Protein AF-A0A8B6CH08-F1 (afdb_monomer)

Nearest PDB structures (foldseek):
  2c6c-assembly1_A-2  TM=8.549E-01  e=3.627E-05  Homo sapiens
  3rbu-assembly1_A  TM=8.674E-01  e=5.263E-05  Homo sapiens
  2or4-assembly1_A  TM=8.296E-01  e=4.649E-05  Homo sapiens
  4ngq-assembly1_A-2  TM=8.288E-01  e=9.197E-05  Homo sapiens
  6rti-assembly1_A-2  TM=8.351E-01  e=1.179E-04  Homo sapiens

InterPro domains:
  IPR007365 Transferrin receptor-like, dimerisation domain [PF04253] (12-100)
  IPR036757 Transferrin receptor-like, dimerisation domain superfamily [G3DSA:1.20.930.40] (2-102)
  IPR036757 Transferrin receptor-like, dimerisation domain superfamily [SSF47672] (9-101)
  IPR039373 Transferrin receptor protein 1/Glutamate carboxypeptidase 2-like [PTHR10404] (9-102)

pLDDT: mean 81.28, std 16.83, range [28.3, 96.06]

Organism: Mytilus galloprovincialis (NCBI:txid29158)

Secondary structure (DSSP, 8-state):
--------TTSHHHHHHHHHHHHHHHHHHTB-SS-BTTBTT--BSSEEE-SS-TTSEEESHHHHHHHHHHHHH--HHHHHHHHHHHHHHHHHHHHHHHHHSTTS-----

Foldseek 3Di:
DDPPQPDDPPCSSVVVVLVVVLVVVLQVLQFDCCAAVPDSVHGGQQWDQDPVGNVDIDGRVNLVVLVVVCVPPVDPVSVVSNVVSVVSVVVSVVVSVVSVPPPPPPDDD

Sequence (109 aa):
MHIQLVSDENGAPLYARQVNDKLLWLERSFLIDEGLPGNSMYKHLLHSPDTANYYGGVSFPGLGGITQCMDIQNTTECHVEIHKHVAKIIQRIFDAAKILDSKTYNVYV

Solvent-accessible surface area (backbone atoms only — not comparable to full-atom values): 6449 Å² total; per-residue (Å²): 138,85,82,79,75,73,76,52,98,80,59,46,49,58,54,54,46,55,54,50,52,38,57,55,48,38,63,56,45,41,51,43,92,76,27,33,69,99,38,57,86,49,28,47,53,57,46,39,64,31,93,92,40,74,89,41,77,30,72,38,46,45,54,60,56,46,51,52,43,41,78,75,65,63,42,73,66,41,54,53,51,48,53,51,52,53,52,52,52,54,50,34,53,53,52,32,50,54,58,67,49,84,84,76,82,79,76,81,129

Structure (mmCIF, N/CA/C/O backbone):
data_AF-A0A8B6CH08-F1
#
_entry.id   AF-A0A8B6CH08-F1
#
loop_
_atom_site.group_PDB
_atom_site.id
_atom_site.type_symbol
_atom_site.label_atom_id
_atom_site.label_alt_id
_atom_site.label_comp_id
_atom_site.label_asym_id
_atom_site.label_entity_id
_atom_site.label_seq_id
_atom_site.pdbx_PDB_ins_code
_atom_site.Cartn_x
_atom_site.Cartn_y
_atom_site.Cartn_z
_atom_site.occupancy
_atom_site.B_iso_or_equiv
_atom_site.auth_seq_id
_atom_site.auth_comp_id
_atom_site.auth_asym_id
_atom_site.auth_atom_id
_atom_site.pdbx_PDB_model_num
ATOM 1 N N . MET A 1 1 ? -27.421 -10.332 8.520 1.00 32.81 1 MET A N 1
ATOM 2 C CA . MET A 1 1 ? -26.221 -10.493 9.367 1.00 32.81 1 MET A CA 1
ATOM 3 C C . MET A 1 1 ? -26.267 -9.390 10.413 1.00 32.81 1 MET A C 1
ATOM 5 O O . MET A 1 1 ? -26.060 -8.236 10.071 1.00 32.81 1 MET A O 1
ATOM 9 N N . HIS A 1 2 ? -26.705 -9.714 11.629 1.00 28.30 2 HIS A N 1
ATOM 10 C CA . HIS A 1 2 ? -26.925 -8.733 12.693 1.00 28.30 2 HIS A CA 1
ATOM 11 C C . HIS A 1 2 ? -25.672 -8.726 13.572 1.00 28.30 2 HIS A C 1
ATOM 13 O O . HIS A 1 2 ? -25.462 -9.646 14.356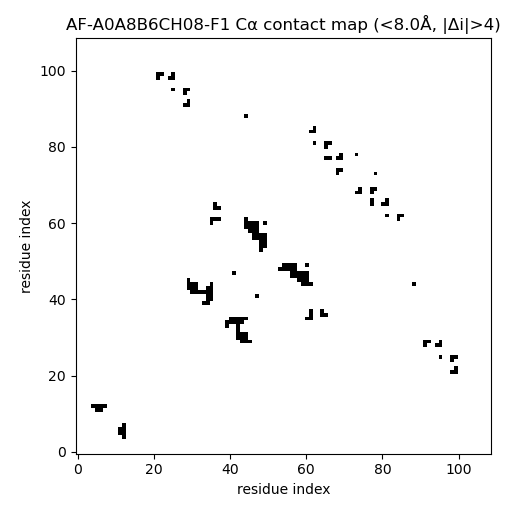 1.00 28.30 2 HIS A O 1
ATOM 19 N N . ILE A 1 3 ? -24.792 -7.746 13.374 1.00 46.03 3 ILE A N 1
ATOM 20 C CA . ILE A 1 3 ? -23.650 -7.539 14.267 1.00 46.03 3 ILE A CA 1
ATOM 21 C C . ILE A 1 3 ? -24.210 -6.844 15.507 1.00 46.03 3 ILE A C 1
ATOM 23 O O . ILE A 1 3 ? -24.605 -5.680 15.443 1.00 46.03 3 ILE A O 1
ATOM 27 N N . GLN A 1 4 ? -24.319 -7.583 16.611 1.00 44.38 4 GLN A N 1
ATOM 28 C CA . GLN A 1 4 ? -24.588 -6.993 17.916 1.00 44.38 4 GLN A CA 1
ATOM 29 C C . GLN A 1 4 ? -23.338 -6.218 18.327 1.00 44.38 4 GLN A C 1
ATOM 31 O O . GLN A 1 4 ? -22.298 -6.803 18.625 1.00 44.38 4 GLN A O 1
ATOM 36 N N . LEU A 1 5 ? -23.422 -4.889 18.285 1.00 50.78 5 LEU A N 1
ATOM 37 C CA . LEU A 1 5 ? -22.429 -4.043 18.928 1.00 50.78 5 LEU A CA 1
ATOM 38 C C . LEU A 1 5 ? -22.552 -4.301 20.428 1.00 50.78 5 LEU A C 1
ATOM 40 O O . LEU A 1 5 ? -23.612 -4.063 21.003 1.00 50.78 5 LEU A O 1
ATOM 44 N N . VAL A 1 6 ? -21.494 -4.839 21.034 1.00 51.59 6 VAL A N 1
ATOM 45 C CA . VAL A 1 6 ? -21.391 -5.013 22.484 1.00 51.59 6 VAL A CA 1
ATOM 46 C C . VAL A 1 6 ? -21.516 -3.628 23.115 1.00 51.59 6 VAL A C 1
ATOM 48 O O . VAL A 1 6 ? -20.583 -2.827 23.088 1.00 51.59 6 VAL A O 1
ATOM 51 N N . SER A 1 7 ? -22.710 -3.316 23.609 1.00 49.47 7 SER A N 1
ATOM 52 C CA . SER A 1 7 ? -22.996 -2.094 24.342 1.00 49.47 7 SER A CA 1
ATOM 53 C C . SER A 1 7 ? -22.877 -2.389 25.829 1.00 49.47 7 SER A C 1
ATOM 55 O O . SER A 1 7 ? -23.814 -2.908 26.430 1.00 49.47 7 SER A O 1
ATOM 57 N N . ASP A 1 8 ? -21.713 -2.075 26.394 1.00 50.31 8 ASP A N 1
ATOM 58 C CA . ASP A 1 8 ? -21.559 -1.853 27.831 1.00 50.31 8 ASP A CA 1
ATOM 59 C C . ASP A 1 8 ? -21.675 -0.342 28.106 1.00 50.31 8 ASP A C 1
ATOM 61 O O . ASP A 1 8 ? -21.209 0.501 27.333 1.00 50.31 8 ASP A O 1
ATOM 65 N N . GLU A 1 9 ? -22.352 -0.005 29.193 1.00 53.72 9 GLU A N 1
ATOM 66 C CA . GLU A 1 9 ? -22.909 1.297 29.568 1.00 53.72 9 GLU A CA 1
ATOM 67 C C . GLU A 1 9 ? -21.865 2.359 29.986 1.00 53.72 9 GLU A C 1
ATOM 69 O O . GLU A 1 9 ? -22.222 3.479 30.337 1.00 53.72 9 GLU A O 1
ATOM 74 N N . ASN A 1 10 ? -20.564 2.068 29.839 1.00 55.84 10 ASN A N 1
ATOM 75 C CA . ASN A 1 10 ? -19.449 2.886 30.346 1.00 55.84 10 ASN A CA 1
ATOM 76 C C . ASN A 1 10 ? -18.456 3.404 29.276 1.00 55.84 10 ASN A C 1
ATOM 78 O O . ASN A 1 10 ? -17.269 3.571 29.543 1.00 55.84 10 ASN A O 1
ATOM 82 N N . GLY A 1 11 ? -18.904 3.667 28.042 1.00 61.34 11 GLY A N 1
ATOM 83 C CA . GLY A 1 11 ? -18.035 4.185 26.963 1.00 61.34 11 GLY A CA 1
ATOM 84 C C . GLY A 1 11 ? -17.340 3.106 26.115 1.00 61.34 11 GLY A C 1
ATOM 85 O O . GLY A 1 11 ? -16.632 3.426 25.156 1.00 61.34 11 GLY A O 1
ATOM 86 N N . ALA A 1 12 ? -17.619 1.828 26.388 1.00 68.06 12 ALA A N 1
ATOM 87 C CA . ALA A 1 12 ? -17.165 0.682 25.597 1.00 68.06 12 ALA A CA 1
ATOM 88 C C . ALA A 1 12 ? -17.519 0.756 24.091 1.00 68.06 12 ALA A C 1
ATOM 90 O O . ALA A 1 12 ? -16.667 0.389 23.276 1.00 68.06 12 ALA A O 1
ATOM 91 N N . PRO A 1 13 ? -18.689 1.291 23.666 1.00 79.88 13 PRO A N 1
ATOM 92 C CA . PRO A 1 13 ? -19.003 1.424 22.242 1.00 79.88 13 PRO A CA 1
ATOM 93 C C . PRO A 1 13 ? -18.047 2.356 21.488 1.00 79.88 13 PRO A C 1
ATOM 95 O O . PRO A 1 13 ? -17.731 2.108 20.324 1.00 79.88 13 PRO A O 1
ATOM 98 N N . LEU A 1 14 ? -17.565 3.423 22.139 1.00 81.81 14 LEU A N 1
ATOM 99 C CA . LEU A 1 14 ? -16.636 4.376 21.526 1.00 81.81 14 LEU A CA 1
ATOM 100 C C . LEU A 1 14 ? -15.240 3.773 21.381 1.00 81.81 14 LEU A C 1
ATOM 102 O O . LEU A 1 14 ? -14.627 3.912 20.326 1.00 81.81 14 LEU A O 1
ATOM 106 N N . TYR A 1 15 ? -14.770 3.045 22.393 1.00 81.75 15 TYR A N 1
ATOM 107 C CA . TYR A 1 15 ? -13.500 2.326 22.318 1.00 81.75 15 TYR A CA 1
ATOM 108 C C . TYR A 1 15 ? -13.518 1.247 21.224 1.00 81.75 15 TYR A C 1
ATOM 110 O O . TYR A 1 15 ? -12.613 1.189 20.391 1.00 81.75 15 TYR A O 1
ATOM 118 N N . ALA A 1 16 ? -14.586 0.444 21.158 1.00 84.19 16 ALA A N 1
ATOM 119 C CA . ALA A 1 16 ? -14.756 -0.556 20.105 1.00 84.19 16 ALA A CA 1
ATOM 120 C C . ALA A 1 16 ? -14.748 0.084 18.708 1.00 84.19 16 ALA A C 1
ATOM 122 O O . ALA A 1 16 ? -14.106 -0.424 17.789 1.00 84.19 16 ALA A O 1
ATOM 123 N N . ARG A 1 17 ? -15.402 1.243 18.552 1.00 85.81 17 ARG A N 1
ATOM 124 C CA . ARG A 1 17 ? -15.367 2.011 17.304 1.00 85.81 17 ARG A CA 1
ATOM 125 C C . ARG A 1 17 ? -13.959 2.495 16.958 1.00 85.81 17 ARG A C 1
ATOM 127 O O . ARG A 1 17 ? -13.541 2.310 15.824 1.00 85.81 17 ARG A O 1
ATOM 134 N N . GLN A 1 18 ? -13.214 3.048 17.914 1.00 85.31 18 GLN A N 1
ATOM 135 C CA . GLN A 1 18 ? -11.834 3.495 17.689 1.00 85.31 18 GLN A CA 1
ATOM 136 C C . GLN A 1 18 ? -10.927 2.356 17.206 1.00 85.31 18 GLN A C 1
ATOM 138 O O . GLN A 1 18 ? -10.114 2.553 16.304 1.00 85.31 18 GLN A O 1
ATOM 143 N N . VAL A 1 19 ? -11.070 1.158 17.780 1.00 88.00 19 VAL A N 1
ATOM 144 C CA . VAL A 1 19 ? -10.320 -0.029 17.342 1.00 88.00 19 VAL A CA 1
ATOM 145 C C . VAL A 1 19 ? -10.742 -0.456 15.934 1.00 88.00 19 VAL A C 1
ATOM 147 O O . VAL A 1 19 ? -9.882 -0.684 15.085 1.00 88.00 19 VAL A O 1
ATOM 150 N N . ASN A 1 20 ? -12.046 -0.505 15.652 1.00 91.56 20 ASN A N 1
ATOM 151 C CA . ASN A 1 20 ? -12.559 -0.869 14.329 1.00 91.56 20 ASN A CA 1
ATOM 152 C C . ASN A 1 20 ? -12.115 0.115 13.239 1.00 91.56 20 ASN A C 1
ATOM 154 O O . ASN A 1 20 ? -11.719 -0.310 12.155 1.00 91.56 20 ASN A O 1
ATOM 158 N N . ASP A 1 21 ? -12.124 1.414 13.537 1.00 91.31 21 ASP A N 1
ATOM 159 C CA . ASP A 1 21 ? -11.675 2.446 12.606 1.00 91.31 21 ASP A CA 1
ATOM 160 C C . ASP A 1 21 ? -10.182 2.266 12.285 1.00 91.31 21 ASP A C 1
ATOM 162 O O . ASP A 1 21 ? -9.797 2.330 11.118 1.00 91.31 21 ASP A O 1
ATOM 166 N N . LYS A 1 22 ? -9.337 1.941 13.277 1.00 90.19 22 LYS A N 1
ATOM 167 C CA . LYS A 1 22 ? -7.917 1.623 13.036 1.00 90.19 22 LYS A CA 1
ATOM 168 C C . LYS A 1 22 ? -7.733 0.412 12.130 1.00 90.19 22 LYS A C 1
ATOM 170 O O . LYS A 1 22 ? -6.921 0.473 11.213 1.00 90.19 22 LYS A O 1
ATOM 175 N N . LEU A 1 23 ? -8.476 -0.670 12.364 1.00 92.31 23 LEU A N 1
ATOM 176 C CA . LEU A 1 23 ? -8.405 -1.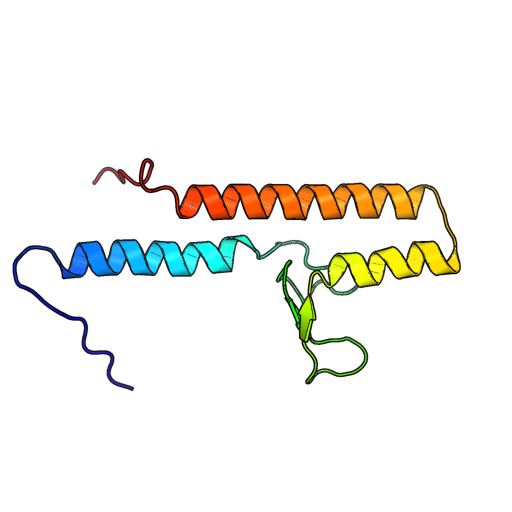875 11.528 1.00 92.31 23 LEU A CA 1
ATOM 177 C C . LEU A 1 23 ? -8.832 -1.589 10.083 1.00 92.31 23 LEU A C 1
ATOM 179 O O . LEU A 1 23 ? -8.211 -2.074 9.141 1.00 92.31 23 LEU A O 1
ATOM 183 N N . LEU A 1 24 ? -9.855 -0.754 9.900 1.00 93.69 24 LEU A N 1
ATOM 184 C CA . LEU A 1 24 ? -10.304 -0.334 8.577 1.00 93.69 24 LEU A CA 1
ATOM 185 C C . LEU A 1 24 ? -9.254 0.530 7.862 1.00 93.69 24 LEU A C 1
ATOM 187 O O . LEU A 1 24 ? -8.989 0.334 6.674 1.00 93.69 24 LEU A O 1
ATOM 191 N N . TRP A 1 25 ? -8.647 1.484 8.571 1.00 93.44 25 TRP A N 1
ATOM 192 C CA . TRP A 1 25 ? -7.599 2.340 8.011 1.00 93.44 25 TRP A CA 1
ATOM 193 C C . TRP A 1 25 ? -6.295 1.591 7.746 1.00 93.44 25 TRP A C 1
ATOM 195 O O . TRP A 1 25 ? -5.609 1.919 6.780 1.00 93.44 25 TRP A O 1
ATOM 205 N N . LEU A 1 26 ? -5.988 0.567 8.545 1.00 94.75 26 LEU A N 1
ATOM 206 C CA . LEU A 1 26 ? -4.851 -0.318 8.325 1.00 94.75 26 LEU A CA 1
ATOM 207 C C . LEU A 1 26 ? -4.915 -0.945 6.930 1.00 94.75 26 LEU A C 1
ATOM 209 O O . LEU A 1 26 ? -3.985 -0.764 6.152 1.00 94.75 26 LEU A O 1
ATOM 213 N N . GLU A 1 27 ? -6.016 -1.616 6.582 1.00 94.38 27 GLU A N 1
ATOM 214 C CA . GLU A 1 27 ? -6.147 -2.248 5.260 1.00 94.38 27 GLU A CA 1
ATOM 215 C C . GLU A 1 27 ? -6.095 -1.204 4.136 1.00 94.38 27 GLU A C 1
ATOM 217 O O . GLU A 1 27 ? -5.409 -1.373 3.129 1.00 94.38 27 GLU A O 1
ATOM 222 N N . ARG A 1 28 ? -6.755 -0.055 4.333 1.00 94.50 28 ARG A N 1
ATOM 223 C CA . ARG A 1 28 ? -6.730 1.041 3.353 1.00 94.50 28 ARG A CA 1
ATOM 224 C C . ARG A 1 28 ? -5.341 1.626 3.122 1.00 94.50 28 ARG A C 1
ATOM 226 O O . ARG A 1 28 ? -5.090 2.133 2.032 1.00 94.50 28 ARG A O 1
ATOM 233 N N . SER A 1 29 ? -4.446 1.564 4.106 1.00 94.69 29 SER A N 1
ATOM 234 C CA . SER A 1 29 ? -3.093 2.115 3.983 1.00 94.69 29 SER A CA 1
ATOM 235 C C . SER A 1 29 ? -2.247 1.406 2.918 1.00 94.69 29 SER A C 1
ATOM 237 O O . SER A 1 29 ? -1.325 2.010 2.367 1.00 94.69 29 SER A O 1
ATOM 239 N N . PHE A 1 30 ? -2.595 0.163 2.566 1.00 95.62 30 PHE A N 1
ATOM 240 C CA . PHE A 1 30 ? -1.929 -0.616 1.522 1.00 95.62 30 PHE A CA 1
ATOM 241 C C . PHE A 1 30 ? -2.462 -0.352 0.109 1.00 95.62 30 PHE A C 1
ATOM 243 O O . PHE A 1 30 ? -1.984 -0.970 -0.845 1.00 95.62 30 PHE A O 1
ATOM 250 N N . LEU A 1 31 ? -3.423 0.561 -0.054 1.00 94.44 31 LEU A N 1
ATOM 251 C CA . LEU A 1 31 ? -3.895 0.995 -1.365 1.00 94.44 31 LEU A CA 1
ATOM 252 C C . LEU A 1 31 ? -3.004 2.111 -1.929 1.00 94.44 31 LEU A C 1
ATOM 254 O O . LEU A 1 31 ? -2.612 3.035 -1.214 1.00 94.44 31 LEU A O 1
ATOM 258 N N . ILE A 1 32 ? -2.719 2.033 -3.227 1.00 92.19 32 ILE A N 1
ATOM 259 C CA . ILE A 1 32 ? -2.018 3.069 -3.995 1.00 92.19 32 ILE A CA 1
ATOM 260 C C . ILE A 1 32 ? -2.950 3.684 -5.042 1.00 92.19 32 ILE A C 1
ATOM 262 O O . ILE A 1 32 ? -3.712 2.978 -5.708 1.00 92.19 32 ILE A O 1
ATOM 266 N N . ASP A 1 33 ? -2.903 5.007 -5.190 1.00 91.31 33 ASP A N 1
ATOM 267 C CA . ASP A 1 33 ? -3.832 5.739 -6.057 1.00 91.31 33 ASP A CA 1
ATOM 268 C C . ASP A 1 33 ? -3.543 5.494 -7.537 1.00 91.31 33 ASP A C 1
ATOM 270 O O . ASP A 1 33 ? -4.475 5.327 -8.329 1.00 91.31 33 ASP A O 1
ATOM 274 N N . GLU A 1 34 ? -2.257 5.410 -7.880 1.00 90.94 34 GLU A N 1
ATOM 275 C CA . GLU A 1 34 ? -1.750 5.130 -9.222 1.00 90.94 34 GLU A CA 1
ATOM 276 C C . GLU A 1 34 ? -2.025 3.695 -9.705 1.00 90.94 34 GLU A C 1
ATOM 278 O O . GLU A 1 34 ? -2.002 3.434 -10.909 1.00 90.94 34 GLU A O 1
ATOM 283 N N . GLY A 1 35 ? -2.311 2.774 -8.781 1.00 90.00 35 GLY A N 1
ATOM 284 C CA . GLY A 1 35 ? -2.422 1.347 -9.069 1.00 90.00 35 GLY A CA 1
ATOM 285 C C . GLY A 1 35 ? -1.079 0.666 -9.361 1.00 90.00 35 GLY A C 1
ATOM 286 O O . GLY A 1 35 ? -0.006 1.273 -9.313 1.00 90.00 35 GLY A O 1
ATOM 287 N N . LEU A 1 36 ? -1.127 -0.642 -9.600 1.00 88.75 36 LEU A N 1
ATOM 288 C CA . LEU A 1 36 ? 0.065 -1.457 -9.786 1.00 88.75 36 LEU A CA 1
ATOM 289 C C . LEU A 1 36 ? 0.685 -1.244 -11.177 1.00 88.75 36 LEU A C 1
ATOM 291 O O . LEU A 1 36 ? -0.033 -1.032 -12.160 1.00 88.75 36 LEU A O 1
ATOM 295 N N . PRO A 1 37 ? 2.019 -1.365 -11.297 1.00 83.69 37 PRO A N 1
ATOM 296 C CA . PRO A 1 37 ? 2.688 -1.415 -12.592 1.00 83.69 37 PRO A CA 1
ATOM 297 C C . PRO A 1 37 ? 2.056 -2.491 -13.487 1.00 83.69 37 PRO A C 1
ATOM 299 O O . PRO A 1 37 ? 1.894 -3.635 -13.071 1.00 83.69 37 PRO A O 1
ATOM 302 N N . GLY A 1 38 ? 1.667 -2.118 -14.706 1.00 79.94 38 GLY A N 1
ATOM 303 C CA . GLY A 1 38 ? 1.010 -3.015 -15.665 1.00 79.94 38 GLY A CA 1
ATOM 304 C C . GLY A 1 38 ? -0.512 -3.136 -15.515 1.00 79.94 38 GLY A C 1
ATOM 305 O O . GLY A 1 38 ? -1.173 -3.495 -16.486 1.00 79.94 38 GLY A O 1
ATOM 306 N N . ASN A 1 39 ? -1.096 -2.784 -14.361 1.00 82.88 39 ASN A N 1
ATOM 307 C CA . ASN A 1 39 ? -2.549 -2.733 -14.195 1.00 82.88 39 ASN A CA 1
ATOM 308 C C . ASN A 1 39 ? -2.985 -1.717 -13.124 1.00 82.88 39 ASN A C 1
ATOM 310 O O . ASN A 1 39 ? -2.989 -2.004 -11.926 1.00 82.88 39 ASN A O 1
ATOM 314 N N . SER A 1 40 ? -3.454 -0.553 -13.577 1.00 87.94 40 SER A N 1
ATOM 315 C CA . SER A 1 40 ? -3.913 0.539 -12.710 1.00 87.94 40 SER A CA 1
ATOM 316 C C . SER A 1 40 ? -5.220 0.248 -11.956 1.00 87.94 40 SER A C 1
ATOM 318 O O . SER A 1 40 ? -5.565 0.970 -11.018 1.00 87.94 40 SER A O 1
ATOM 320 N N . MET A 1 41 ? -5.964 -0.798 -12.337 1.00 88.81 41 MET A N 1
ATOM 321 C CA . MET A 1 41 ? -7.198 -1.197 -11.650 1.00 88.81 41 MET A CA 1
ATOM 322 C C . MET A 1 41 ? -6.903 -1.926 -10.337 1.00 88.81 41 MET A C 1
ATOM 324 O O . MET A 1 41 ? -7.681 -1.817 -9.387 1.00 88.81 41 MET A O 1
ATOM 328 N N . TYR A 1 42 ? -5.780 -2.644 -10.259 1.00 91.06 42 TYR A N 1
ATOM 329 C CA . TYR A 1 42 ? -5.333 -3.258 -9.017 1.00 91.06 42 TYR A CA 1
ATOM 330 C C . TYR A 1 42 ? -4.546 -2.239 -8.207 1.00 91.06 42 TYR A C 1
ATOM 332 O O . TYR A 1 42 ? -3.521 -1.730 -8.644 1.00 91.06 42 TYR A O 1
ATOM 340 N N . LYS A 1 43 ? -5.050 -1.930 -7.016 1.00 93.19 43 LYS A N 1
ATOM 341 C CA . LYS A 1 43 ? -4.487 -0.888 -6.147 1.00 93.19 43 LYS A CA 1
ATOM 342 C C . LYS A 1 43 ? -3.863 -1.426 -4.880 1.00 93.19 43 LYS A C 1
ATOM 344 O O . LYS A 1 43 ? -3.219 -0.674 -4.162 1.00 93.19 43 LYS A O 1
ATOM 349 N N . HIS A 1 44 ? -4.087 -2.695 -4.576 1.00 94.62 44 HIS A N 1
ATOM 350 C CA . HIS A 1 44 ? -3.624 -3.261 -3.330 1.00 94.62 44 HIS A CA 1
ATOM 351 C C . HIS A 1 44 ? -2.168 -3.715 -3.467 1.00 94.62 44 HIS A C 1
ATOM 353 O O . HIS A 1 44 ? -1.826 -4.544 -4.307 1.00 94.62 44 HIS A O 1
ATOM 359 N N . LEU A 1 45 ? -1.289 -3.123 -2.658 1.00 93.44 45 LEU A N 1
ATOM 360 C CA . LEU A 1 45 ? 0.156 -3.282 -2.802 1.00 93.44 45 LEU A CA 1
ATOM 361 C C . LEU A 1 45 ? 0.646 -4.668 -2.364 1.00 93.44 45 LEU A C 1
ATOM 363 O O . LEU A 1 45 ? 1.628 -5.175 -2.902 1.00 93.44 45 LEU A O 1
ATOM 367 N N . LEU A 1 46 ? -0.035 -5.286 -1.393 1.00 93.12 46 LEU A N 1
ATOM 368 C CA . LEU A 1 46 ? 0.368 -6.585 -0.847 1.00 93.12 46 LEU A CA 1
ATOM 369 C C . LEU A 1 46 ? -0.270 -7.769 -1.563 1.00 93.12 46 LEU A C 1
ATOM 371 O O . LEU A 1 46 ? 0.313 -8.845 -1.539 1.00 93.12 46 LEU A O 1
ATOM 375 N N . HIS A 1 47 ? -1.454 -7.602 -2.155 1.00 90.69 47 HIS A N 1
ATOM 376 C CA . HIS A 1 47 ? -2.218 -8.708 -2.735 1.00 90.69 47 HIS A CA 1
ATOM 377 C C . HIS A 1 47 ? -2.945 -8.278 -4.002 1.00 90.69 47 HIS A C 1
ATOM 379 O O . HIS A 1 47 ? -3.395 -7.147 -4.122 1.00 90.69 47 HIS A O 1
ATOM 385 N N . SER A 1 48 ? -3.021 -9.186 -4.962 1.00 90.81 48 SER A N 1
ATOM 386 C CA . SER A 1 48 ? -3.816 -9.062 -6.182 1.00 90.81 48 SER A CA 1
ATOM 387 C C . SER A 1 48 ? -4.167 -10.473 -6.647 1.00 90.81 48 SER A C 1
ATOM 389 O O . SER A 1 48 ? -3.447 -11.416 -6.303 1.00 90.81 48 SER A O 1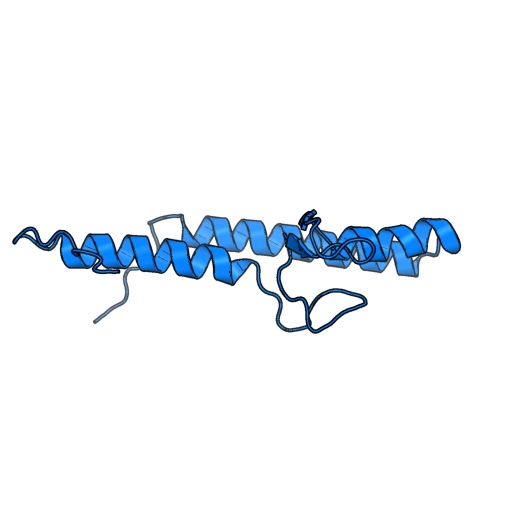
ATOM 391 N N . PRO A 1 49 ? -5.228 -10.649 -7.446 1.00 88.75 49 PRO A N 1
ATOM 392 C CA . PRO A 1 49 ? -5.362 -11.837 -8.274 1.00 88.75 49 PRO A CA 1
ATOM 393 C C . PRO A 1 49 ? -4.100 -12.055 -9.117 1.00 88.75 49 PRO A C 1
ATOM 395 O O . PRO A 1 49 ? -3.492 -11.087 -9.589 1.00 88.75 49 PRO A O 1
ATOM 398 N N . ASP A 1 50 ? -3.724 -13.316 -9.297 1.00 82.00 50 ASP A N 1
ATOM 399 C CA . ASP A 1 50 ? -2.708 -13.733 -10.258 1.00 82.00 50 ASP A CA 1
ATOM 400 C C . ASP A 1 50 ? -3.199 -13.429 -11.683 1.00 82.00 50 ASP A C 1
ATOM 402 O O . ASP A 1 50 ? -4.386 -13.547 -12.001 1.00 82.00 50 ASP A O 1
ATOM 406 N N . THR A 1 51 ? -2.275 -13.035 -12.554 1.00 79.38 51 THR A N 1
ATOM 407 C CA . THR A 1 51 ? -2.545 -12.776 -13.968 1.00 79.38 51 THR A CA 1
ATOM 408 C C . THR A 1 51 ? -2.767 -14.066 -14.756 1.00 79.38 51 THR A C 1
ATOM 410 O O . THR A 1 51 ? -3.508 -14.044 -15.737 1.00 79.38 51 THR A O 1
ATOM 413 N N . ALA A 1 52 ? -2.167 -15.185 -14.333 1.00 80.56 52 ALA A N 1
ATOM 414 C CA . ALA A 1 52 ? -2.332 -16.488 -14.977 1.00 80.56 52 ALA A CA 1
ATOM 415 C C . ALA A 1 52 ? -3.534 -17.282 -14.433 1.00 80.56 52 ALA A C 1
ATOM 417 O O . ALA A 1 52 ? -4.139 -18.070 -15.162 1.00 80.56 52 ALA A O 1
ATOM 418 N N . ASN A 1 53 ? -3.896 -17.081 -13.161 1.00 83.19 53 ASN A N 1
ATOM 419 C CA . ASN A 1 53 ? -5.002 -17.770 -12.499 1.00 83.19 53 ASN A CA 1
ATOM 420 C C . ASN A 1 53 ? -5.748 -16.836 -11.536 1.00 83.19 53 ASN A C 1
ATOM 422 O O . ASN A 1 53 ? -5.373 -16.720 -10.377 1.00 83.19 53 ASN A O 1
ATOM 426 N N . TYR A 1 54 ? -6.876 -16.261 -11.952 1.00 81.62 54 TYR A N 1
ATOM 427 C CA . TYR A 1 54 ? -7.628 -15.315 -11.114 1.00 81.62 54 TYR A CA 1
ATOM 428 C C . TYR A 1 54 ? -8.146 -15.876 -9.772 1.00 81.62 54 TYR A C 1
ATOM 430 O O . TYR A 1 54 ? -8.539 -15.094 -8.909 1.00 81.62 54 TYR A O 1
ATOM 438 N N . TYR A 1 55 ? -8.150 -17.202 -9.575 1.00 85.06 55 TYR A N 1
ATOM 439 C CA . TYR A 1 55 ? -8.441 -17.826 -8.275 1.00 85.06 55 TYR A CA 1
ATOM 440 C C . TYR A 1 55 ? -7.216 -17.910 -7.350 1.00 85.06 55 TYR A C 1
ATOM 442 O O . TYR A 1 55 ? -7.370 -18.099 -6.144 1.00 85.06 55 TYR A O 1
ATOM 450 N N . GLY A 1 56 ? -6.007 -17.789 -7.898 1.00 85.12 56 GLY A N 1
ATOM 451 C CA . GLY A 1 56 ? -4.761 -17.672 -7.153 1.00 85.12 56 GLY A CA 1
ATOM 452 C C . GLY A 1 56 ? -4.521 -16.227 -6.722 1.00 85.12 56 GLY A C 1
ATOM 453 O O . GLY A 1 56 ? -4.645 -15.302 -7.520 1.00 85.12 56 GLY A O 1
ATOM 454 N N . GLY A 1 57 ? -4.186 -16.020 -5.451 1.00 86.44 57 GLY A N 1
ATOM 455 C CA . GLY A 1 57 ? -3.697 -14.734 -4.958 1.00 86.44 57 GLY A CA 1
ATOM 456 C C . GLY A 1 57 ? -2.175 -14.671 -5.045 1.00 86.44 57 GLY A C 1
ATOM 457 O O . GLY A 1 57 ? -1.500 -15.647 -4.719 1.00 86.44 57 GLY A O 1
ATOM 458 N N . VAL A 1 58 ? -1.635 -13.520 -5.437 1.00 89.88 58 VAL A N 1
ATOM 459 C CA . VAL A 1 58 ? -0.190 -13.252 -5.437 1.00 89.88 58 VAL A CA 1
ATOM 460 C C . VAL A 1 58 ? 0.166 -12.183 -4.416 1.00 89.88 58 VAL A C 1
ATOM 462 O O . VAL A 1 58 ? -0.565 -11.206 -4.242 1.00 89.88 58 VAL A O 1
ATOM 465 N N . SER A 1 59 ? 1.308 -12.361 -3.749 1.00 91.12 59 SER A N 1
ATOM 466 C CA . SER A 1 59 ? 1.864 -11.373 -2.823 1.00 91.12 59 SER A CA 1
ATOM 467 C C . SER A 1 59 ? 2.815 -10.418 -3.536 1.00 91.12 59 SER A C 1
ATOM 469 O O . SER A 1 59 ? 3.599 -10.845 -4.378 1.00 91.12 59 SER A O 1
ATOM 471 N N . PHE A 1 60 ? 2.769 -9.134 -3.175 1.00 90.62 60 PHE A N 1
ATOM 472 C CA . PHE A 1 60 ? 3.570 -8.069 -3.804 1.00 90.62 60 PHE A CA 1
ATOM 473 C C . PHE A 1 60 ? 3.524 -8.099 -5.347 1.00 90.62 60 PHE A C 1
ATOM 475 O O . PHE A 1 60 ? 4.566 -8.101 -6.007 1.00 90.62 60 PHE A O 1
ATOM 482 N N . PRO A 1 61 ? 2.318 -8.105 -5.943 1.00 90.06 61 PRO A N 1
ATOM 483 C CA . PRO A 1 61 ? 2.108 -8.269 -7.387 1.00 90.06 61 PRO A CA 1
ATOM 484 C C . PRO A 1 61 ? 2.895 -7.281 -8.258 1.00 90.06 61 PRO A C 1
ATOM 486 O O . PRO A 1 61 ? 3.365 -7.644 -9.335 1.00 90.06 61 PRO A O 1
ATOM 489 N N . GLY A 1 62 ? 3.083 -6.044 -7.786 1.00 87.50 62 GLY A N 1
ATOM 490 C CA . GLY A 1 62 ? 3.849 -5.036 -8.516 1.00 87.50 62 GLY A CA 1
ATOM 491 C C . GLY A 1 62 ? 5.321 -5.411 -8.692 1.00 87.50 62 GLY A C 1
ATOM 492 O O . GLY A 1 62 ? 5.889 -5.117 -9.739 1.00 87.50 62 GLY A O 1
ATOM 493 N N . LEU A 1 63 ? 5.927 -6.121 -7.731 1.00 89.00 63 LEU A N 1
ATOM 494 C CA . LEU A 1 63 ? 7.297 -6.617 -7.877 1.00 89.00 63 LEU A CA 1
ATOM 495 C C . LEU A 1 63 ? 7.381 -7.723 -8.924 1.00 89.00 63 LEU A C 1
ATOM 497 O O . LEU A 1 63 ? 8.275 -7.656 -9.756 1.00 89.00 63 LEU A O 1
ATOM 501 N N . GLY A 1 64 ? 6.446 -8.679 -8.930 1.00 83.00 64 GLY A N 1
ATOM 502 C CA . GLY A 1 64 ? 6.443 -9.786 -9.896 1.00 83.00 64 GLY A CA 1
ATOM 503 C C . GLY A 1 64 ? 6.418 -9.311 -11.355 1.00 83.00 64 GLY A C 1
ATOM 504 O O . GLY A 1 64 ? 7.166 -9.815 -12.193 1.00 83.00 64 GLY A O 1
ATOM 505 N N . GLY A 1 65 ? 5.615 -8.281 -11.646 1.00 78.50 65 GLY A N 1
ATOM 506 C CA . GLY A 1 65 ? 5.584 -7.655 -12.970 1.00 78.50 65 GLY A CA 1
ATOM 507 C C . GLY A 1 65 ? 6.893 -6.943 -13.334 1.00 78.50 65 GLY A C 1
ATOM 508 O O . GLY A 1 65 ? 7.368 -7.063 -14.461 1.00 78.50 65 GLY A O 1
ATOM 509 N N . ILE A 1 66 ? 7.520 -6.238 -12.386 1.00 82.62 66 ILE A N 1
ATOM 510 C CA . ILE A 1 66 ? 8.790 -5.543 -12.648 1.00 82.62 66 ILE A CA 1
ATOM 511 C C . ILE A 1 66 ? 9.960 -6.538 -12.740 1.00 82.62 66 ILE A C 1
ATOM 513 O O . ILE A 1 66 ? 10.857 -6.345 -13.554 1.00 82.62 66 ILE A O 1
ATOM 517 N N . THR A 1 67 ? 9.975 -7.634 -11.977 1.00 82.06 67 THR A N 1
ATOM 518 C CA . THR A 1 67 ? 11.043 -8.647 -12.073 1.00 82.06 67 THR A CA 1
ATOM 519 C C . THR A 1 67 ? 11.071 -9.320 -13.440 1.00 82.06 67 THR A C 1
ATOM 521 O O . THR A 1 67 ? 12.150 -9.596 -13.953 1.00 82.06 67 THR A O 1
ATOM 524 N N . GLN A 1 68 ? 9.916 -9.463 -14.096 1.00 82.06 68 GLN A N 1
ATOM 525 C CA . GLN A 1 68 ? 9.855 -9.948 -15.475 1.00 82.06 68 GLN A CA 1
ATOM 526 C C . GLN A 1 68 ? 10.621 -9.034 -16.456 1.00 82.06 68 GLN A C 1
ATOM 528 O O . GLN A 1 68 ? 11.229 -9.521 -17.405 1.00 82.06 68 GLN A O 1
ATOM 533 N N . CYS A 1 69 ? 10.664 -7.717 -16.210 1.00 79.31 69 CYS A N 1
ATOM 534 C CA . CYS A 1 69 ? 11.506 -6.774 -16.964 1.00 79.31 69 CYS A CA 1
ATOM 535 C C . CYS A 1 69 ? 12.995 -7.148 -16.862 1.00 79.31 69 CYS A C 1
ATOM 537 O O . CYS A 1 69 ? 13.715 -7.101 -17.863 1.00 79.31 69 CYS A O 1
ATOM 539 N N . MET A 1 70 ? 13.456 -7.560 -15.670 1.00 82.31 70 MET A N 1
ATOM 540 C CA . MET A 1 70 ? 14.843 -7.989 -15.466 1.00 82.31 70 MET A CA 1
ATOM 541 C C . MET A 1 70 ? 15.163 -9.275 -16.221 1.00 82.31 70 MET A C 1
ATOM 543 O O . MET A 1 70 ? 16.212 -9.335 -16.857 1.00 82.31 70 MET A O 1
ATOM 547 N N . ASP A 1 71 ? 14.258 -10.254 -16.205 1.00 82.81 71 ASP A N 1
ATOM 548 C CA . ASP A 1 71 ? 14.464 -11.532 -16.897 1.00 82.81 71 ASP A CA 1
ATOM 549 C C . ASP A 1 71 ? 14.560 -11.364 -18.423 1.00 82.81 71 ASP A C 1
ATOM 551 O O . ASP A 1 71 ? 15.283 -12.108 -19.084 1.00 82.81 71 ASP A O 1
ATOM 555 N N . ILE A 1 72 ? 13.852 -10.379 -18.993 1.00 82.31 72 ILE A N 1
ATOM 556 C CA . ILE A 1 72 ? 13.802 -10.160 -20.447 1.00 82.31 72 ILE A CA 1
ATOM 557 C C . ILE A 1 72 ? 14.917 -9.221 -20.928 1.00 82.31 72 ILE A C 1
ATOM 559 O O . ILE A 1 72 ? 15.543 -9.502 -21.950 1.00 82.31 72 ILE A O 1
ATOM 563 N N . GLN A 1 73 ? 15.135 -8.081 -20.258 1.00 77.88 73 GLN A N 1
ATOM 564 C CA . GLN A 1 73 ? 15.976 -6.996 -20.797 1.00 77.88 73 GLN A CA 1
ATOM 565 C C . GLN A 1 73 ? 17.089 -6.511 -19.850 1.00 77.88 73 GLN A C 1
ATOM 567 O O . GLN A 1 73 ? 17.962 -5.782 -20.313 1.00 77.88 73 GLN A O 1
ATOM 572 N N . ASN A 1 74 ? 17.094 -6.912 -18.566 1.00 81.88 74 ASN A N 1
ATOM 573 C CA . ASN A 1 74 ? 18.066 -6.526 -17.519 1.00 81.88 74 ASN A CA 1
ATOM 574 C C . ASN A 1 74 ? 18.631 -5.093 -17.659 1.00 81.88 74 ASN A C 1
ATOM 576 O O . ASN A 1 74 ? 19.845 -4.874 -17.660 1.00 81.88 74 ASN A O 1
ATOM 580 N N . THR A 1 75 ? 17.746 -4.107 -17.825 1.00 85.31 75 THR A N 1
ATOM 581 C CA . THR A 1 75 ? 18.134 -2.706 -18.036 1.00 85.31 75 THR A CA 1
ATOM 582 C C . THR A 1 75 ? 18.222 -1.946 -16.715 1.00 85.31 75 THR A C 1
ATOM 584 O O . THR A 1 75 ? 17.542 -2.271 -15.739 1.00 85.31 75 THR A O 1
ATOM 587 N N . THR A 1 76 ? 19.012 -0.867 -16.687 1.00 88.19 76 THR A N 1
ATOM 588 C CA . THR A 1 76 ? 19.086 0.062 -15.542 1.00 88.19 76 THR A CA 1
ATOM 589 C C . THR A 1 76 ? 17.715 0.636 -15.171 1.00 88.19 76 THR A C 1
ATOM 591 O O . THR A 1 76 ? 17.444 0.883 -14.000 1.00 88.19 76 THR A O 1
ATOM 594 N N . GLU A 1 77 ? 16.827 0.816 -16.149 1.00 87.69 77 GLU A N 1
ATOM 595 C CA . GLU A 1 77 ? 15.457 1.291 -15.932 1.00 87.69 77 GLU A CA 1
ATOM 596 C C . GLU A 1 77 ? 14.637 0.291 -15.108 1.00 87.69 77 GLU A C 1
ATOM 598 O O . GLU A 1 77 ? 13.982 0.702 -14.149 1.00 87.69 77 GLU A O 1
ATOM 603 N N . CYS A 1 78 ? 14.743 -1.016 -15.395 1.00 85.88 78 CYS A N 1
ATOM 604 C CA . CYS A 1 78 ? 14.095 -2.047 -14.578 1.00 85.88 78 CYS A CA 1
ATOM 605 C C . CYS A 1 78 ? 14.589 -1.974 -13.117 1.00 85.88 78 CYS A C 1
ATOM 607 O O . CYS A 1 78 ? 13.778 -2.002 -12.192 1.00 85.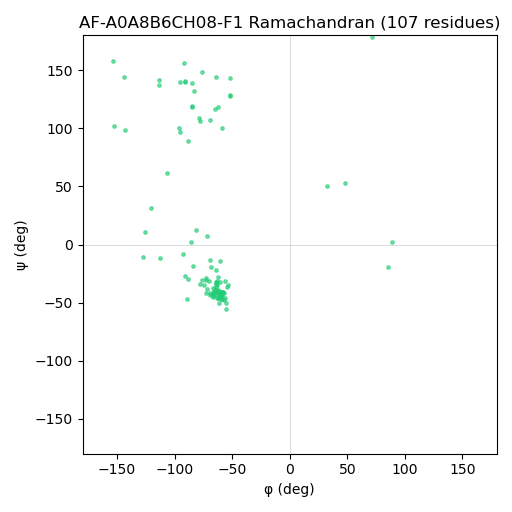88 78 CYS A O 1
ATOM 609 N N . HIS A 1 79 ? 15.904 -1.817 -12.891 1.00 88.25 79 HIS A N 1
ATOM 610 C CA . HIS A 1 79 ? 16.475 -1.681 -11.538 1.00 88.25 79 HIS A CA 1
ATOM 611 C C . HIS A 1 79 ? 15.907 -0.469 -10.793 1.00 88.25 79 HIS A C 1
ATOM 613 O O . HIS A 1 79 ? 15.507 -0.572 -9.632 1.00 88.25 79 HIS A O 1
ATOM 619 N N . VAL A 1 80 ? 15.817 0.680 -11.467 1.00 91.62 80 VAL A N 1
ATOM 620 C CA . VAL A 1 80 ? 15.251 1.908 -10.893 1.00 91.62 80 VAL A CA 1
ATOM 621 C C . VAL A 1 80 ? 13.788 1.714 -10.488 1.00 91.62 80 VAL A C 1
ATOM 623 O O . VAL A 1 80 ? 13.396 2.148 -9.401 1.00 91.62 80 VAL A O 1
ATOM 626 N N . GLU A 1 81 ? 12.982 1.042 -11.310 1.00 89.06 81 GLU A N 1
ATOM 627 C CA . GLU A 1 81 ? 11.575 0.774 -10.990 1.00 89.06 81 GLU A CA 1
ATOM 628 C C . GLU A 1 81 ? 11.410 -0.182 -9.803 1.00 89.06 81 GLU A C 1
ATOM 630 O O . GLU A 1 81 ? 10.558 0.054 -8.942 1.00 89.06 81 GLU A O 1
ATOM 635 N N . ILE A 1 82 ? 12.272 -1.194 -9.671 1.00 91.44 82 ILE A N 1
ATOM 636 C CA . ILE A 1 82 ? 12.279 -2.079 -8.494 1.00 91.44 82 ILE A CA 1
ATOM 637 C C . ILE A 1 82 ? 12.566 -1.278 -7.233 1.00 91.44 82 ILE A C 1
ATOM 639 O O . ILE A 1 82 ? 11.810 -1.364 -6.266 1.00 91.44 82 ILE A O 1
ATOM 643 N N . HIS A 1 83 ? 13.623 -0.464 -7.240 1.00 92.69 83 HIS A N 1
ATOM 644 C CA . HIS A 1 83 ? 13.975 0.355 -6.083 1.00 92.69 83 HIS A CA 1
ATOM 645 C C . HIS A 1 83 ? 12.840 1.300 -5.684 1.00 92.69 83 HIS A C 1
ATOM 647 O O . HIS A 1 83 ? 12.517 1.404 -4.498 1.00 92.69 83 HIS A O 1
ATOM 653 N N . LYS A 1 84 ? 12.186 1.940 -6.662 1.00 91.94 84 LYS A N 1
ATOM 654 C CA . LYS A 1 84 ? 11.006 2.780 -6.417 1.00 91.94 84 LYS A CA 1
ATOM 655 C C . LYS A 1 84 ? 9.871 1.983 -5.778 1.00 91.94 84 LYS A C 1
ATOM 657 O O . LYS A 1 84 ? 9.281 2.443 -4.801 1.00 91.94 84 LYS A O 1
ATOM 662 N N . HIS A 1 85 ? 9.555 0.804 -6.309 1.00 91.88 85 HIS A N 1
ATOM 663 C CA . HIS A 1 85 ? 8.437 0.004 -5.819 1.00 91.88 85 HIS A CA 1
ATOM 664 C C . HIS A 1 85 ? 8.700 -0.560 -4.415 1.00 91.88 85 HIS A C 1
ATOM 666 O O . HIS A 1 85 ? 7.837 -0.473 -3.543 1.00 91.88 85 HIS A O 1
ATOM 672 N N . VAL A 1 86 ? 9.919 -1.041 -4.153 1.00 93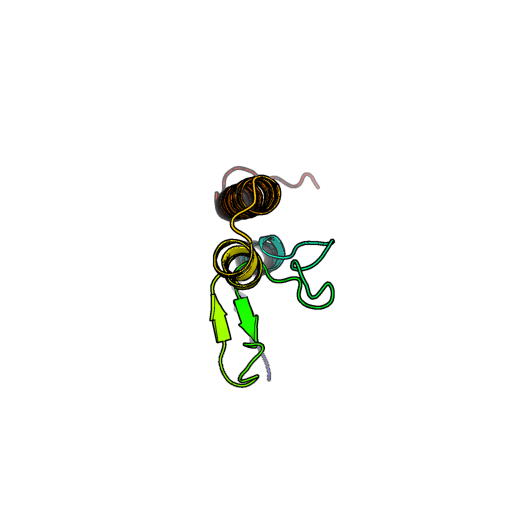.75 86 VAL A N 1
ATOM 673 C CA . VAL A 1 86 ? 10.351 -1.481 -2.817 1.00 93.75 86 VAL A CA 1
ATOM 674 C C . VAL A 1 86 ? 10.279 -0.330 -1.813 1.00 93.75 86 VAL A C 1
ATOM 676 O O . VAL A 1 86 ? 9.742 -0.506 -0.720 1.00 93.75 86 VAL A O 1
ATOM 679 N N . ALA A 1 87 ? 10.750 0.866 -2.180 1.00 95.25 87 ALA A N 1
ATOM 680 C CA . ALA A 1 87 ? 10.660 2.036 -1.309 1.00 95.25 87 ALA A CA 1
ATOM 681 C C . ALA A 1 87 ? 9.203 2.372 -0.947 1.00 95.25 87 ALA A C 1
ATOM 683 O O . ALA A 1 87 ? 8.910 2.633 0.221 1.00 95.25 87 ALA A O 1
ATOM 684 N N . LYS A 1 88 ? 8.274 2.297 -1.911 1.00 93.50 88 LYS A N 1
ATOM 685 C CA . LYS A 1 88 ? 6.836 2.486 -1.657 1.00 93.50 88 LYS A CA 1
ATOM 686 C C . LYS A 1 88 ? 6.277 1.440 -0.693 1.00 93.50 88 LYS A C 1
ATOM 688 O O . LYS A 1 88 ? 5.577 1.814 0.243 1.00 93.50 88 LYS A O 1
ATOM 693 N N . ILE A 1 89 ? 6.606 0.158 -0.878 1.00 94.50 89 ILE A N 1
ATOM 694 C CA . ILE A 1 89 ? 6.193 -0.924 0.036 1.00 94.50 89 ILE A CA 1
ATOM 695 C C . ILE A 1 89 ? 6.642 -0.621 1.461 1.00 94.50 89 ILE A C 1
ATOM 697 O O . ILE A 1 89 ? 5.829 -0.635 2.384 1.00 94.50 89 ILE A O 1
ATOM 701 N N . ILE A 1 90 ? 7.920 -0.289 1.631 1.00 96.06 90 ILE A N 1
ATOM 702 C CA . ILE A 1 90 ? 8.493 0.032 2.936 1.00 96.06 90 ILE A CA 1
ATOM 703 C C . ILE A 1 90 ? 7.763 1.224 3.569 1.00 96.06 90 ILE A C 1
ATOM 705 O O . ILE A 1 90 ? 7.362 1.146 4.730 1.00 96.06 90 ILE A O 1
ATOM 709 N N . GLN A 1 91 ? 7.536 2.302 2.812 1.00 94.69 91 GLN A N 1
ATOM 710 C CA . GLN A 1 91 ? 6.790 3.466 3.298 1.00 94.69 91 GLN A CA 1
ATOM 711 C C . GLN A 1 91 ? 5.388 3.089 3.780 1.00 94.69 91 GLN A C 1
ATOM 713 O O . GLN A 1 91 ? 5.013 3.451 4.893 1.00 94.69 91 GLN A O 1
ATOM 718 N N . ARG A 1 92 ? 4.641 2.303 2.994 1.00 94.69 92 ARG A N 1
ATOM 719 C CA . ARG A 1 92 ? 3.281 1.885 3.360 1.00 94.69 92 ARG A CA 1
ATOM 720 C C . ARG A 1 92 ? 3.258 0.995 4.596 1.00 94.69 92 ARG A C 1
ATOM 722 O O . ARG A 1 92 ? 2.387 1.175 5.435 1.00 94.69 92 ARG A O 1
ATOM 729 N N . ILE A 1 93 ? 4.228 0.094 4.757 1.00 95.19 93 ILE A N 1
ATOM 730 C CA . ILE A 1 93 ? 4.363 -0.722 5.974 1.00 95.19 93 ILE A CA 1
ATOM 731 C C . ILE A 1 93 ? 4.617 0.163 7.201 1.00 95.19 93 ILE A C 1
ATOM 733 O O . ILE A 1 93 ? 4.006 -0.048 8.248 1.00 95.19 93 ILE A O 1
ATOM 737 N N . PHE A 1 94 ? 5.479 1.176 7.087 1.00 94.88 94 PHE A N 1
ATOM 738 C CA . PHE A 1 94 ? 5.698 2.117 8.186 1.00 94.88 94 PHE A CA 1
ATOM 739 C C . PHE A 1 94 ? 4.456 2.954 8.495 1.00 94.88 94 PHE A C 1
ATOM 741 O O . PHE A 1 94 ? 4.158 3.184 9.665 1.00 94.88 94 PHE A O 1
ATOM 748 N N . ASP A 1 95 ? 3.718 3.397 7.482 1.00 92.31 95 ASP A N 1
ATOM 749 C CA . ASP A 1 95 ? 2.479 4.150 7.680 1.00 92.31 95 ASP A CA 1
ATOM 750 C C . ASP A 1 95 ? 1.386 3.281 8.319 1.00 92.31 95 ASP A C 1
ATOM 752 O O . ASP A 1 95 ? 0.741 3.709 9.276 1.00 92.31 95 ASP A O 1
ATOM 756 N N . ALA A 1 96 ? 1.258 2.028 7.883 1.00 93.06 96 ALA A N 1
ATOM 757 C CA . ALA A 1 96 ? 0.406 1.017 8.500 1.00 93.06 96 ALA A CA 1
ATOM 758 C C . ALA A 1 96 ? 0.753 0.806 9.983 1.00 93.06 96 ALA A C 1
ATOM 760 O O . ALA A 1 96 ? -0.128 0.811 10.845 1.00 93.06 96 ALA A O 1
ATOM 761 N N . ALA A 1 97 ? 2.045 0.692 10.307 1.00 94.44 97 ALA A N 1
ATOM 762 C CA . ALA A 1 97 ? 2.507 0.569 11.686 1.00 94.44 97 ALA A CA 1
ATOM 763 C C . ALA A 1 97 ? 2.145 1.804 12.534 1.00 94.44 97 ALA A C 1
ATOM 765 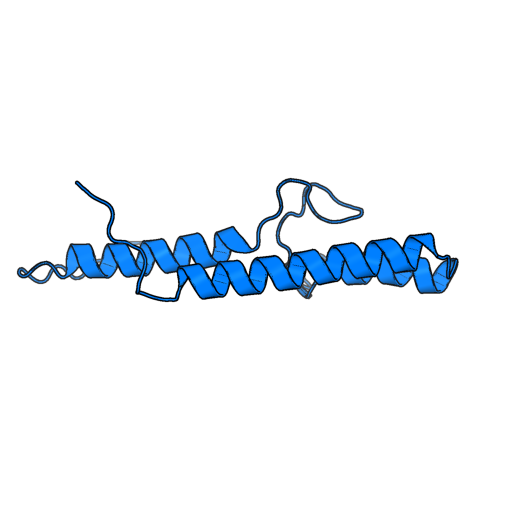O O . ALA A 1 97 ? 1.710 1.655 13.676 1.00 94.44 97 ALA A O 1
ATOM 766 N N . LYS A 1 98 ? 2.249 3.019 11.973 1.00 92.19 98 LYS A N 1
ATOM 767 C CA . LYS A 1 98 ? 1.846 4.262 12.659 1.00 92.19 98 LYS A CA 1
ATOM 768 C C . LYS A 1 98 ? 0.346 4.326 12.953 1.00 92.19 98 LYS A C 1
ATOM 770 O O . LYS A 1 98 ? -0.027 4.889 13.974 1.00 92.19 98 LYS A O 1
ATOM 775 N N . ILE A 1 99 ? -0.511 3.773 12.089 1.00 91.00 99 ILE A N 1
ATOM 776 C CA . ILE A 1 99 ? -1.970 3.722 12.321 1.00 91.00 99 ILE A CA 1
ATOM 777 C C . ILE A 1 99 ? -2.296 2.863 13.551 1.00 91.00 99 ILE A C 1
ATOM 779 O O . ILE A 1 99 ? -3.216 3.170 14.316 1.00 91.00 99 ILE A O 1
ATOM 783 N N . LEU A 1 100 ? -1.532 1.787 13.748 1.00 89.81 100 LEU A N 1
ATOM 784 C CA . LEU A 1 100 ? -1.703 0.885 14.882 1.00 89.81 100 LEU A CA 1
ATOM 785 C C . LEU A 1 100 ? -1.123 1.450 16.179 1.00 89.81 100 LEU A C 1
ATOM 787 O O . LEU A 1 100 ? -1.709 1.223 17.243 1.00 89.81 100 LEU A O 1
ATOM 791 N N . ASP A 1 101 ? -0.028 2.210 16.105 1.00 88.94 101 ASP A N 1
ATOM 792 C CA . ASP A 1 101 ? 0.577 2.833 17.280 1.00 88.94 101 ASP A CA 1
ATOM 793 C C . ASP A 1 101 ? -0.397 3.836 17.930 1.00 88.94 101 ASP A C 1
ATOM 795 O O . ASP A 1 101 ? -0.883 4.798 17.336 1.00 88.94 101 ASP A O 1
ATOM 799 N N . SER A 1 102 ? -0.765 3.569 19.181 1.00 61.50 102 SER A N 1
ATOM 800 C CA . SER A 1 102 ? -1.941 4.139 19.840 1.00 61.50 102 SER A CA 1
ATOM 801 C C . 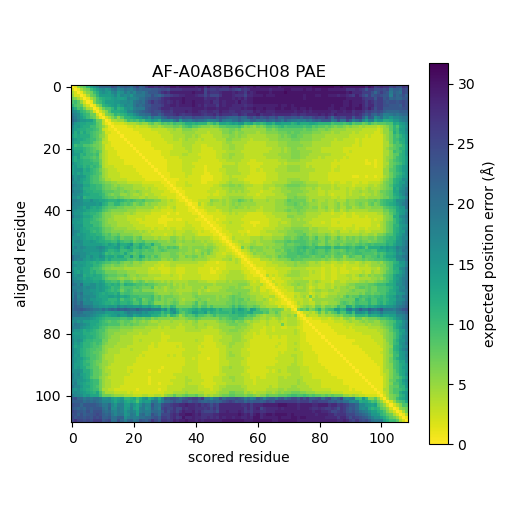SER A 1 1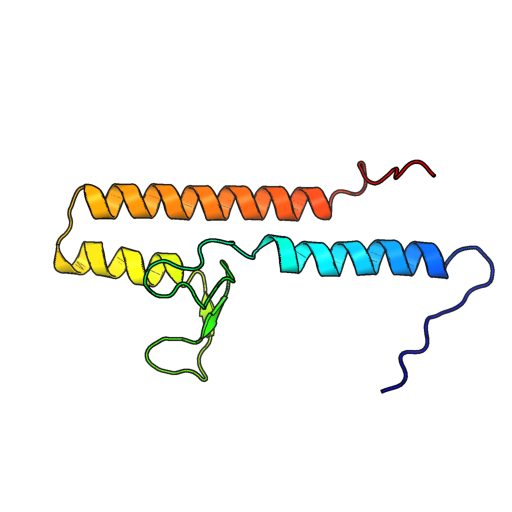02 ? -1.739 5.542 20.414 1.00 61.50 102 SER A C 1
ATOM 803 O O . SER A 1 102 ? -2.576 5.992 21.194 1.00 61.50 102 SER A O 1
ATOM 805 N N . LYS A 1 103 ? -0.654 6.239 20.066 1.00 58.50 103 LYS A N 1
ATOM 806 C CA . LYS A 1 103 ? -0.271 7.505 20.713 1.00 58.50 103 LYS A CA 1
ATOM 807 C C . LYS A 1 103 ? -0.804 8.776 20.039 1.00 58.50 103 LYS A C 1
ATOM 809 O O . LYS A 1 103 ? -0.669 9.846 20.623 1.00 58.50 103 LYS A O 1
ATOM 814 N N . THR A 1 104 ? -1.425 8.692 18.861 1.00 46.16 104 THR A N 1
ATOM 815 C CA . THR A 1 104 ? -1.651 9.872 17.993 1.00 46.16 104 THR A CA 1
ATOM 816 C C . THR A 1 104 ? -3.092 10.145 17.559 1.00 46.16 104 THR A C 1
ATOM 818 O O . THR A 1 104 ? -3.306 11.041 16.749 1.00 46.16 104 THR A O 1
ATOM 821 N N . TYR A 1 105 ? -4.101 9.478 18.126 1.00 49.09 105 TYR A N 1
ATOM 822 C CA . TYR A 1 105 ? -5.509 9.827 17.872 1.00 49.09 105 TYR A CA 1
ATOM 823 C C . TYR A 1 105 ? -6.155 10.516 19.080 1.00 49.09 105 TYR A C 1
ATOM 825 O O . TYR A 1 105 ? -7.134 10.034 19.638 1.00 49.09 105 TYR A O 1
ATOM 833 N N . ASN A 1 106 ? -5.613 11.675 19.463 1.00 41.00 106 ASN A N 1
ATOM 834 C CA . ASN A 1 106 ? -6.413 12.713 20.112 1.00 41.00 106 ASN A CA 1
ATOM 835 C C . ASN A 1 106 ? -7.008 13.575 18.999 1.00 41.00 106 ASN A C 1
ATOM 837 O O . ASN A 1 106 ? -6.395 14.540 18.546 1.00 41.00 106 ASN A O 1
ATOM 841 N N . VAL A 1 107 ? -8.181 13.183 18.509 1.00 42.44 107 VAL A N 1
ATOM 842 C CA . VAL A 1 107 ? -8.992 14.072 17.678 1.00 42.44 107 VAL A CA 1
ATOM 843 C C . VAL A 1 107 ? -9.678 15.028 18.645 1.00 42.44 107 VAL A C 1
ATOM 845 O O . VAL A 1 107 ? -10.522 14.610 19.435 1.00 42.44 107 VAL A O 1
ATOM 848 N N . TYR A 1 108 ? -9.236 16.285 18.636 1.00 37.09 108 TYR A N 1
ATOM 849 C CA . TYR A 1 108 ? -9.937 17.386 19.285 1.00 37.09 108 TYR A CA 1
ATOM 850 C C . TYR A 1 108 ? -11.394 17.398 18.805 1.00 37.09 108 TYR A C 1
ATOM 852 O O . TYR A 1 108 ? -11.645 17.323 17.600 1.00 37.09 108 TYR A O 1
ATOM 860 N N . VAL A 1 109 ? -12.316 17.440 19.770 1.00 36.91 109 VAL A N 1
ATOM 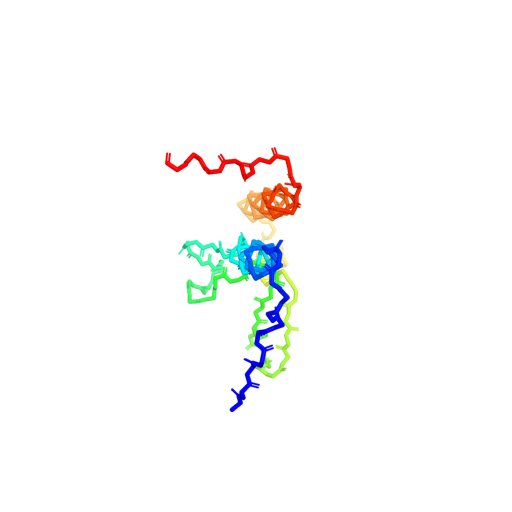861 C CA . VAL A 1 109 ? -13.723 17.813 19.559 1.00 36.91 109 VAL A CA 1
ATOM 862 C C . VAL A 1 109 ? -13.787 19.281 19.161 1.00 36.91 109 VAL A C 1
ATOM 864 O O . VAL A 1 109 ? -13.026 20.070 19.767 1.00 36.91 109 VAL A O 1
#

Radius of gyration: 19.0 Å; Cα contacts (8 Å, |Δi|>4): 92; chains: 1; bounding box: 46×36×51 Å

Mean predicted aligned error: 8.81 Å